Protein AF-A0A9D4AQK1-F1 (afdb_monomer_lite)

pLDDT: mean 90.65, std 15.14, range [43.25, 98.69]

Foldseek 3Di:
DDPPPDPDDDDDQDFPDDDQFPVVDDPVSVVVRVVVVVVVVVVVCVVVVHPDDDDDDQGDVVSPDDDD

Structure (mmCIF, N/CA/C/O backbone):
data_AF-A0A9D4AQK1-F1
#
_entry.id   AF-A0A9D4AQK1-F1
#
loo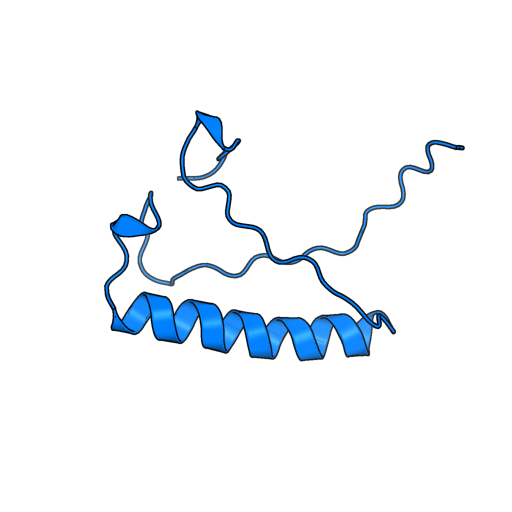p_
_atom_site.group_PDB
_atom_site.id
_atom_site.type_symbol
_atom_site.label_atom_id
_atom_site.label_alt_id
_atom_site.label_comp_id
_atom_site.label_asym_id
_atom_site.label_entity_id
_atom_site.label_seq_id
_atom_site.pdbx_PDB_ins_code
_atom_site.Cartn_x
_atom_site.Cartn_y
_at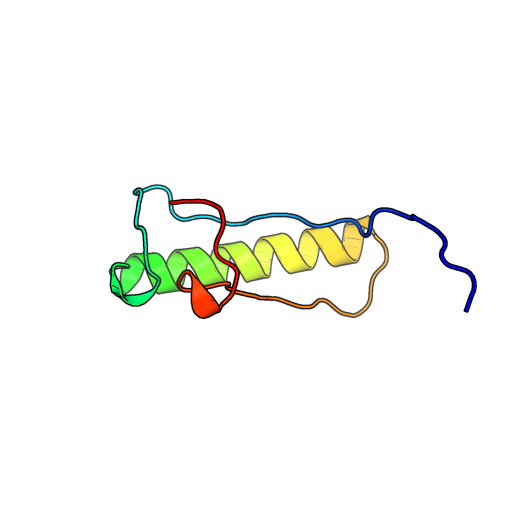om_site.Cartn_z
_atom_site.occupancy
_atom_site.B_iso_or_equiv
_atom_site.auth_seq_id
_atom_site.auth_comp_id
_atom_site.auth_asym_id
_atom_site.auth_atom_id
_atom_site.pdbx_PDB_model_num
ATOM 1 N N . MET A 1 1 ? 4.371 12.654 -26.522 1.00 45.06 1 MET A N 1
ATOM 2 C CA . MET A 1 1 ? 3.997 11.641 -25.519 1.00 45.06 1 MET A CA 1
ATOM 3 C C . MET A 1 1 ? 2.792 10.903 -26.071 1.00 45.06 1 MET A C 1
ATOM 5 O O . MET A 1 1 ? 1.701 11.456 -25.974 1.00 45.06 1 MET A O 1
ATOM 9 N N . PRO A 1 2 ? 2.962 9.777 -26.786 1.00 43.25 2 PRO A N 1
ATOM 10 C CA . PRO A 1 2 ? 1.800 9.031 -27.228 1.00 43.25 2 PRO A CA 1
ATOM 11 C C . PRO A 1 2 ? 1.112 8.448 -25.996 1.00 4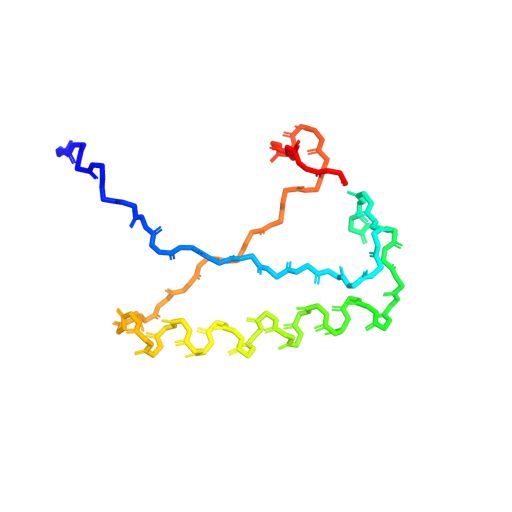3.25 2 PRO A C 1
ATOM 13 O O . PRO A 1 2 ? 1.752 7.952 -25.069 1.00 43.25 2 PRO A O 1
ATOM 16 N N . ILE A 1 3 ? -0.201 8.622 -25.990 1.00 4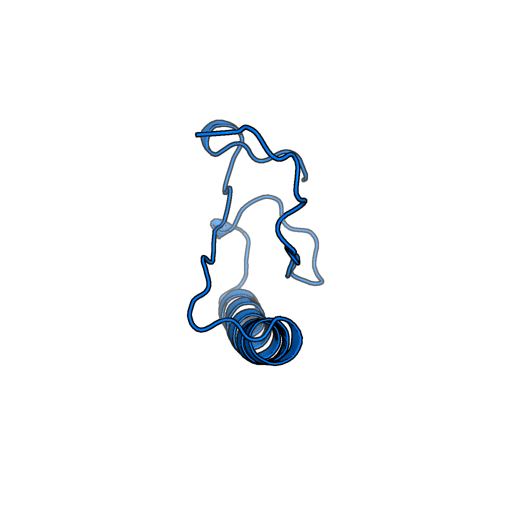9.66 3 ILE A N 1
ATOM 17 C CA . ILE A 1 3 ? -1.141 8.177 -24.977 1.00 49.66 3 ILE A CA 1
ATOM 18 C C . ILE A 1 3 ? -1.376 6.678 -25.184 1.00 49.66 3 ILE A C 1
ATOM 20 O O . ILE A 1 3 ? -2.445 6.239 -25.588 1.00 49.66 3 ILE A O 1
ATOM 24 N N . ASP A 1 4 ? -0.335 5.874 -24.986 1.00 48.09 4 ASP A N 1
ATOM 25 C CA . ASP A 1 4 ? -0.510 4.431 -25.002 1.00 48.09 4 ASP A CA 1
ATOM 26 C C . ASP A 1 4 ? -1.150 4.024 -23.676 1.00 48.09 4 ASP A C 1
ATOM 28 O O . ASP A 1 4 ? -0.540 4.033 -22.609 1.00 48.09 4 ASP A O 1
ATOM 32 N N . LEU A 1 5 ? -2.441 3.720 -23.796 1.00 46.16 5 LEU A N 1
ATOM 33 C CA . LEU A 1 5 ? -3.375 3.101 -22.863 1.00 46.16 5 LEU A CA 1
ATOM 34 C C . LEU A 1 5 ? -2.890 1.697 -22.431 1.00 46.16 5 LEU A C 1
ATOM 36 O O . LEU A 1 5 ? -3.610 0.706 -22.542 1.00 46.16 5 LEU A O 1
ATOM 40 N N . ILE A 1 6 ? -1.641 1.591 -21.986 1.00 48.12 6 ILE A N 1
ATOM 41 C CA . ILE A 1 6 ? -1.047 0.383 -21.425 1.00 48.12 6 ILE A CA 1
ATOM 42 C C . ILE A 1 6 ? -1.423 0.419 -19.953 1.00 48.12 6 ILE A C 1
ATOM 44 O O . ILE A 1 6 ? -0.928 1.257 -19.207 1.00 48.12 6 ILE A O 1
ATOM 48 N N . ARG A 1 7 ? -2.360 -0.439 -19.540 1.00 59.00 7 ARG A N 1
ATOM 49 C CA . ARG A 1 7 ? -2.661 -0.644 -18.120 1.00 59.00 7 ARG A CA 1
ATOM 50 C C . ARG A 1 7 ? -1.344 -0.893 -17.387 1.00 59.00 7 ARG A C 1
ATOM 52 O O . ARG A 1 7 ? -0.733 -1.942 -17.590 1.00 59.00 7 ARG A O 1
ATOM 59 N N . SER A 1 8 ? -0.918 0.059 -16.566 1.00 66.50 8 SER A N 1
ATOM 60 C CA . SER A 1 8 ? 0.127 -0.193 -15.585 1.00 66.50 8 SER A CA 1
ATOM 61 C C . SER A 1 8 ? -0.358 -1.333 -14.687 1.00 66.50 8 SER A C 1
ATOM 63 O O . SER A 1 8 ? -1.525 -1.335 -14.284 1.00 66.50 8 SER A O 1
ATOM 65 N N . PRO A 1 9 ? 0.459 -2.368 -14.453 1.00 79.88 9 PRO A N 1
ATOM 66 C CA . PRO A 1 9 ? 0.077 -3.431 -13.546 1.00 79.88 9 PRO A CA 1
ATOM 67 C C . PRO A 1 9 ? 0.041 -2.885 -12.117 1.00 79.88 9 PRO A C 1
ATOM 69 O O . PRO A 1 9 ? 1.082 -2.575 -11.546 1.00 79.88 9 PRO A O 1
ATOM 72 N N . ASP A 1 10 ? -1.159 -2.807 -11.547 1.00 90.75 10 ASP A N 1
ATOM 73 C CA . ASP A 1 10 ? -1.394 -2.348 -10.180 1.00 90.75 10 ASP A CA 1
ATOM 74 C C . ASP A 1 10 ? -2.087 -3.439 -9.358 1.00 90.75 10 ASP A C 1
ATOM 76 O O . ASP A 1 10 ? -2.858 -4.257 -9.872 1.00 90.75 10 ASP A O 1
ATOM 80 N N . VAL A 1 11 ? -1.819 -3.443 -8.055 1.00 95.69 11 VAL A N 1
ATOM 81 C CA . VAL A 1 11 ? -2.436 -4.346 -7.078 1.00 95.69 11 VAL A CA 1
ATOM 82 C C . VAL A 1 11 ? -2.955 -3.545 -5.889 1.00 95.69 11 VAL A C 1
ATOM 84 O O . VAL A 1 11 ? -2.450 -2.464 -5.592 1.00 95.69 11 VAL A O 1
ATOM 87 N N . LEU A 1 12 ? -3.950 -4.089 -5.186 1.00 96.94 12 LEU A N 1
ATOM 88 C CA . LEU A 1 12 ? -4.487 -3.505 -3.958 1.00 96.94 12 LEU A CA 1
ATOM 89 C C . LEU A 1 12 ? -4.172 -4.410 -2.767 1.00 96.94 12 LEU A C 1
ATOM 91 O O . LEU A 1 12 ? -4.326 -5.629 -2.846 1.00 96.94 12 LEU A O 1
ATOM 95 N N . VAL A 1 13 ? -3.779 -3.797 -1.654 1.00 97.38 13 VAL A N 1
ATOM 96 C CA . VAL A 1 13 ? -3.677 -4.441 -0.342 1.00 97.38 13 VAL A CA 1
ATOM 97 C C . VAL A 1 13 ? -4.695 -3.761 0.565 1.00 97.38 13 VAL A C 1
ATOM 99 O O . VAL A 1 13 ? -4.749 -2.534 0.618 1.00 97.38 13 VAL A O 1
ATOM 102 N N . CYS A 1 14 ? -5.528 -4.543 1.248 1.00 96.94 14 CYS A N 1
ATOM 103 C CA . CYS A 1 14 ? -6.584 -4.023 2.112 1.00 96.94 14 CYS A CA 1
ATOM 104 C C . CYS A 1 14 ? -6.647 -4.803 3.434 1.00 96.94 14 CYS A C 1
ATOM 106 O O . CYS A 1 14 ? -6.311 -5.991 3.457 1.00 96.94 14 CYS A O 1
ATOM 108 N N . PRO A 1 15 ? -7.053 -4.150 4.538 1.00 97.38 15 PRO A N 1
ATOM 109 C CA . PRO A 1 15 ? -7.287 -4.832 5.804 1.00 97.38 15 PRO A CA 1
ATOM 110 C C . PRO A 1 15 ? -8.458 -5.816 5.677 1.00 97.38 15 PRO A C 1
ATOM 112 O O . PRO A 1 15 ? -9.409 -5.581 4.934 1.00 97.38 15 PRO A O 1
ATOM 115 N N . LEU A 1 16 ? -8.426 -6.901 6.454 1.00 97.50 16 LEU A N 1
ATOM 116 C CA . LEU A 1 16 ? -9.526 -7.876 6.484 1.00 97.50 16 LEU A CA 1
ATOM 117 C C . LEU A 1 16 ? -10.799 -7.305 7.118 1.00 97.50 16 LEU A C 1
ATOM 119 O O . LEU A 1 16 ? -11.910 -7.627 6.698 1.00 97.50 16 LEU A O 1
ATOM 123 N N . ARG A 1 17 ? -10.643 -6.480 8.158 1.00 97.69 17 ARG A N 1
ATOM 124 C CA . ARG A 1 17 ? -11.763 -5.779 8.782 1.00 97.69 17 ARG A CA 1
ATOM 125 C C . ARG A 1 17 ? -12.133 -4.573 7.911 1.00 97.69 17 ARG A C 1
ATOM 127 O O . ARG A 1 17 ? -11.259 -3.736 7.689 1.00 97.69 17 ARG A O 1
ATOM 134 N N . PRO A 1 18 ? -13.401 -4.427 7.487 1.00 96.06 18 PRO A N 1
ATOM 135 C CA . PRO A 1 18 ? -13.833 -3.248 6.747 1.00 96.06 18 PRO A CA 1
ATOM 136 C C . PRO A 1 18 ? -13.675 -1.986 7.600 1.00 96.06 18 PRO A C 1
ATOM 138 O O . PRO A 1 18 ? -14.216 -1.905 8.708 1.00 96.06 18 PRO A O 1
ATOM 141 N N . VAL A 1 19 ? -12.921 -1.019 7.085 1.00 96.62 19 VAL A N 1
ATOM 142 C CA . VAL A 1 19 ? -12.726 0.313 7.665 1.00 96.62 19 VAL A CA 1
ATOM 143 C C . VAL A 1 19 ? -12.704 1.347 6.550 1.00 96.62 19 VAL A C 1
ATOM 145 O O . VAL A 1 19 ? -12.092 1.114 5.512 1.00 96.62 19 VAL A O 1
ATOM 148 N N . GLU A 1 20 ? -13.344 2.494 6.777 1.00 96.62 20 GLU A N 1
ATOM 149 C CA . GLU A 1 20 ? -13.471 3.526 5.743 1.00 96.62 20 GLU A CA 1
ATOM 150 C C . GLU A 1 20 ? -12.207 4.391 5.652 1.00 96.62 20 GLU A C 1
ATOM 152 O O . GLU A 1 20 ? -11.827 4.809 4.559 1.00 96.62 20 GLU A O 1
ATOM 157 N N . ARG A 1 21 ? -11.550 4.673 6.787 1.00 97.69 21 ARG A N 1
ATOM 158 C CA . ARG A 1 21 ? -10.403 5.589 6.854 1.00 97.69 21 ARG A CA 1
ATOM 159 C C . ARG A 1 21 ? -9.183 4.940 7.485 1.00 97.69 21 ARG A C 1
ATOM 161 O O . ARG A 1 21 ? -9.291 4.116 8.390 1.00 97.69 21 ARG A O 1
ATOM 168 N N . PHE A 1 22 ? -8.001 5.408 7.093 1.00 97.50 22 PHE A N 1
ATOM 169 C CA . PHE A 1 22 ? -6.733 4.952 7.668 1.00 97.50 22 PHE A CA 1
ATOM 170 C C 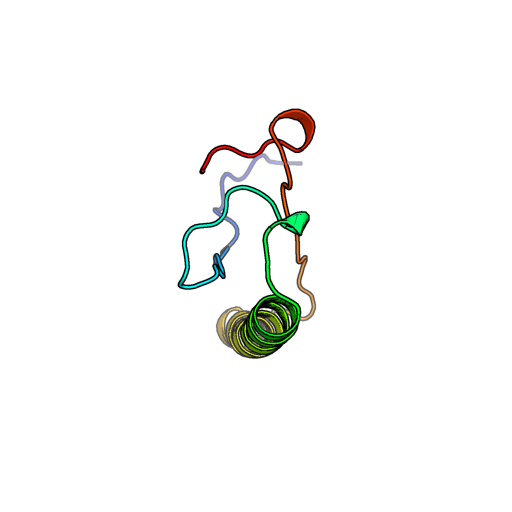. PHE A 1 22 ? -6.685 5.141 9.193 1.00 97.50 22 PHE A C 1
ATOM 172 O O . PHE A 1 22 ? -6.179 4.290 9.919 1.00 97.50 22 PHE A O 1
ATOM 179 N N . ARG A 1 23 ? -7.280 6.230 9.697 1.00 97.75 23 ARG A N 1
ATOM 180 C CA . ARG A 1 23 ? -7.377 6.519 11.139 1.00 97.75 23 ARG A CA 1
ATOM 181 C C . ARG A 1 23 ? -8.235 5.519 11.930 1.00 97.75 23 ARG A C 1
ATOM 183 O O . ARG A 1 23 ? -8.169 5.528 13.154 1.00 97.75 23 ARG A O 1
ATOM 190 N N . ASP A 1 24 ? -9.060 4.721 11.252 1.00 97.94 24 ASP A N 1
ATOM 191 C CA . ASP A 1 24 ? -9.964 3.752 11.881 1.00 97.94 24 ASP A CA 1
ATOM 192 C C . ASP A 1 24 ? -9.294 2.371 12.049 1.00 97.94 24 ASP A C 1
ATOM 194 O O . ASP A 1 24 ? -9.886 1.448 12.625 1.00 97.94 24 ASP A O 1
ATOM 198 N N . LEU A 1 25 ? -8.065 2.215 11.540 1.00 98.31 25 LEU A N 1
ATOM 199 C CA . LEU A 1 25 ? -7.226 1.043 11.756 1.00 98.31 25 LEU A CA 1
ATOM 200 C C . LEU A 1 25 ? -6.700 1.013 13.189 1.00 98.31 25 LEU A C 1
ATOM 202 O O . LEU A 1 25 ? -6.293 2.025 13.763 1.00 98.31 25 LEU A O 1
ATOM 206 N N . ARG A 1 26 ? -6.648 -0.189 13.753 1.00 98.62 26 ARG A N 1
ATOM 207 C CA . ARG A 1 26 ? -5.940 -0.451 15.003 1.00 98.62 26 ARG A CA 1
ATOM 208 C C . ARG A 1 26 ? -4.429 -0.491 14.742 1.00 98.62 26 ARG A C 1
ATOM 210 O O . ARG A 1 26 ? -4.024 -0.831 13.628 1.00 98.62 26 ARG A O 1
ATOM 217 N N . PRO A 1 27 ? -3.576 -0.202 15.741 1.00 98.44 27 PRO A N 1
ATOM 218 C CA . PRO A 1 27 ? -2.123 -0.223 15.560 1.00 98.44 27 PRO A CA 1
ATOM 219 C C . PRO A 1 27 ? -1.594 -1.531 14.956 1.00 98.44 27 PRO A C 1
ATOM 221 O O . PRO A 1 27 ? -0.753 -1.501 14.061 1.00 98.44 27 PRO A O 1
ATOM 224 N N . GLU A 1 28 ? -2.125 -2.676 15.388 1.00 98.50 28 GLU A N 1
ATOM 225 C CA . GLU A 1 28 ? -1.767 -3.989 14.850 1.00 98.50 28 GLU A CA 1
ATOM 226 C C . GLU A 1 28 ? -2.160 -4.166 13.374 1.00 98.50 28 GLU A C 1
ATOM 228 O O . GLU A 1 28 ? -1.432 -4.808 12.622 1.00 98.50 28 GLU A O 1
ATOM 233 N N . GLU A 1 29 ? -3.259 -3.551 12.932 1.00 98.56 29 GLU A N 1
ATOM 234 C CA . GLU A 1 29 ? -3.713 -3.605 11.538 1.00 98.56 29 GLU A CA 1
ATOM 235 C C . GLU A 1 29 ? -2.866 -2.699 10.641 1.00 98.56 29 GLU A C 1
ATOM 237 O O . GLU A 1 29 ? -2.618 -3.045 9.492 1.00 98.56 29 GLU A O 1
ATOM 242 N N . VAL A 1 30 ? -2.373 -1.566 11.156 1.00 98.38 30 VAL A N 1
ATOM 243 C CA . VAL A 1 30 ? -1.417 -0.718 10.423 1.00 98.38 30 VAL A CA 1
ATOM 244 C C . VAL A 1 30 ? -0.117 -1.481 10.168 1.00 98.38 30 VAL A C 1
ATOM 246 O O . VAL A 1 30 ? 0.405 -1.454 9.053 1.00 98.38 30 VAL A O 1
ATOM 249 N N . ILE A 1 31 ? 0.398 -2.178 11.186 1.00 98.50 31 ILE A N 1
ATOM 250 C CA . ILE A 1 31 ? 1.614 -2.991 11.065 1.00 98.50 31 ILE A CA 1
ATOM 251 C C . ILE A 1 31 ? 1.409 -4.084 10.011 1.00 98.50 31 ILE A C 1
ATOM 253 O O . ILE A 1 31 ? 2.206 -4.185 9.078 1.00 98.50 31 ILE A O 1
ATOM 257 N N . ASP A 1 32 ? 0.326 -4.852 10.130 1.00 98.56 32 ASP A N 1
ATOM 258 C CA . ASP A 1 32 ? 0.000 -5.947 9.212 1.00 98.56 32 ASP A CA 1
ATOM 259 C C . ASP A 1 32 ? -0.196 -5.462 7.763 1.00 98.56 32 ASP A C 1
ATOM 261 O O . ASP A 1 32 ? 0.367 -6.037 6.825 1.00 98.56 32 ASP A O 1
ATOM 265 N N . LEU A 1 33 ? -0.904 -4.342 7.573 1.00 98.44 33 LEU A N 1
ATOM 266 C CA . LEU A 1 33 ? -1.153 -3.748 6.259 1.00 98.44 33 LEU A CA 1
ATOM 267 C C . LEU A 1 33 ? 0.156 -3.387 5.542 1.00 98.44 33 LEU A C 1
ATOM 269 O O . LEU A 1 33 ? 0.338 -3.720 4.366 1.00 98.44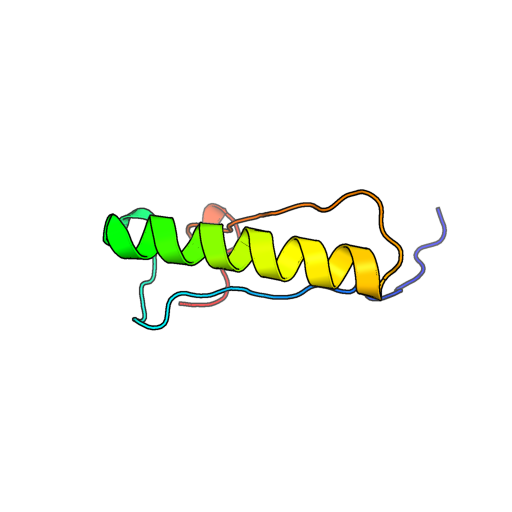 33 LEU A O 1
ATOM 273 N N . PHE A 1 34 ? 1.092 -2.731 6.234 1.00 98.25 34 PHE A N 1
ATOM 274 C CA . PHE A 1 34 ? 2.357 -2.314 5.621 1.00 98.25 34 PHE A CA 1
ATOM 275 C C . PHE A 1 34 ? 3.376 -3.450 5.492 1.00 98.25 34 PHE A C 1
ATOM 277 O O . PHE A 1 34 ? 4.123 -3.468 4.512 1.00 98.25 34 PHE A O 1
ATOM 284 N N . GLN A 1 35 ? 3.382 -4.431 6.400 1.00 98.69 35 GLN A N 1
ATOM 285 C CA . GLN A 1 35 ? 4.174 -5.655 6.226 1.00 98.69 35 GLN A CA 1
ATOM 286 C C . GLN A 1 35 ? 3.717 -6.437 4.991 1.00 98.69 35 GLN A C 1
ATOM 288 O O . GLN A 1 35 ? 4.538 -6.835 4.160 1.00 98.69 35 GLN A O 1
ATOM 293 N N . THR A 1 36 ? 2.403 -6.582 4.817 1.00 98.62 36 THR A N 1
ATOM 294 C CA . THR A 1 36 ? 1.817 -7.212 3.630 1.00 98.62 36 THR A CA 1
ATOM 295 C C . THR A 1 36 ? 2.140 -6.413 2.369 1.00 98.62 36 THR A C 1
ATOM 297 O O . THR A 1 36 ? 2.562 -6.990 1.369 1.00 98.62 36 THR A O 1
ATOM 300 N N . THR A 1 37 ? 2.039 -5.081 2.420 1.00 98.19 37 THR A N 1
ATOM 301 C CA . THR A 1 37 ? 2.401 -4.201 1.295 1.00 98.19 37 THR A CA 1
ATOM 302 C C . THR A 1 37 ? 3.865 -4.371 0.882 1.00 98.19 37 THR A C 1
ATOM 304 O O . THR A 1 37 ? 4.148 -4.478 -0.310 1.00 98.19 37 THR A O 1
ATOM 307 N N . GLN A 1 38 ? 4.798 -4.472 1.834 1.00 98.31 38 GLN A N 1
ATOM 308 C CA . GLN A 1 38 ? 6.211 -4.729 1.537 1.00 98.31 38 GLN A CA 1
ATOM 309 C C . GLN A 1 38 ? 6.419 -6.096 0.864 1.00 98.31 38 GLN A C 1
ATOM 311 O O . GLN A 1 38 ? 7.153 -6.197 -0.120 1.00 98.31 38 GLN A O 1
ATOM 316 N N . MET A 1 39 ? 5.758 -7.149 1.360 1.00 98.38 39 MET A N 1
ATOM 317 C CA . MET A 1 39 ? 5.835 -8.488 0.767 1.00 98.38 39 MET A CA 1
ATOM 318 C C . MET A 1 39 ? 5.299 -8.502 -0.668 1.00 98.38 39 MET A C 1
ATOM 320 O O . MET A 1 39 ? 5.959 -9.021 -1.570 1.00 98.38 39 MET A O 1
ATOM 324 N N . VAL A 1 40 ? 4.125 -7.906 -0.884 1.00 97.75 40 VAL A N 1
ATOM 325 C CA . VAL A 1 40 ? 3.500 -7.797 -2.205 1.00 97.75 40 VAL A CA 1
ATOM 326 C C . VAL A 1 40 ? 4.373 -6.973 -3.147 1.00 97.75 40 VAL A C 1
ATOM 328 O O . VAL A 1 40 ? 4.584 -7.394 -4.281 1.00 97.75 40 VAL A O 1
ATOM 331 N N . GLY A 1 41 ? 4.947 -5.862 -2.677 1.00 96.44 41 GLY A N 1
ATOM 332 C CA . GLY A 1 41 ? 5.845 -5.023 -3.468 1.00 96.44 41 GLY A CA 1
ATOM 333 C C . GLY A 1 41 ? 7.037 -5.803 -4.028 1.00 96.44 41 GLY A C 1
ATOM 334 O O . GLY A 1 41 ? 7.259 -5.803 -5.237 1.00 96.44 41 GLY A O 1
ATOM 335 N N . ASN A 1 42 ? 7.722 -6.582 -3.185 1.00 96.56 42 ASN A N 1
ATOM 336 C CA . ASN A 1 42 ? 8.835 -7.435 -3.623 1.00 96.56 42 ASN A CA 1
ATOM 337 C C . ASN A 1 42 ? 8.417 -8.447 -4.708 1.00 96.56 42 ASN A C 1
ATOM 339 O O . ASN A 1 42 ? 9.177 -8.734 -5.637 1.00 96.56 42 ASN A O 1
ATOM 343 N N . VAL A 1 43 ? 7.212 -9.015 -4.591 1.00 96.81 43 VAL A N 1
ATOM 344 C CA . VAL A 1 43 ? 6.675 -9.961 -5.580 1.00 96.81 43 VAL A CA 1
ATOM 345 C C . VAL A 1 43 ? 6.343 -9.251 -6.891 1.00 96.81 43 VAL A C 1
ATOM 347 O O . VAL A 1 43 ? 6.704 -9.757 -7.952 1.00 96.81 43 VAL A O 1
ATOM 350 N N . VAL A 1 44 ? 5.694 -8.086 -6.826 1.00 94.69 44 VAL A N 1
ATOM 351 C CA . VAL A 1 44 ? 5.310 -7.273 -7.990 1.00 94.69 44 VAL A CA 1
ATOM 352 C C . VAL A 1 44 ? 6.550 -6.810 -8.755 1.00 94.69 44 VAL A C 1
ATOM 354 O O . VAL A 1 44 ? 6.625 -7.051 -9.958 1.00 94.69 44 VAL A O 1
ATOM 357 N N . GLU A 1 45 ? 7.558 -6.239 -8.087 1.00 94.44 45 GLU A N 1
ATOM 358 C CA . GLU A 1 45 ? 8.809 -5.827 -8.748 1.00 94.44 45 GLU A CA 1
ATOM 359 C C . GLU A 1 45 ? 9.478 -6.997 -9.460 1.00 94.44 45 GLU A C 1
ATOM 361 O O . GLU A 1 45 ? 9.818 -6.897 -10.639 1.00 94.44 45 GLU A O 1
ATOM 366 N N . LYS A 1 46 ? 9.608 -8.143 -8.783 1.00 94.50 46 LYS A N 1
ATOM 367 C CA . LYS A 1 46 ? 10.210 -9.334 -9.384 1.00 94.50 46 LYS A CA 1
ATOM 368 C C . LYS A 1 46 ? 9.403 -9.843 -10.579 1.00 94.50 46 LYS A C 1
ATOM 370 O O . LYS A 1 46 ? 9.992 -10.218 -11.590 1.00 94.50 46 LYS A O 1
ATOM 375 N N . HIS A 1 47 ? 8.076 -9.879 -10.463 1.00 93.88 47 HIS A N 1
ATOM 376 C CA . HIS A 1 47 ? 7.195 -10.402 -11.505 1.00 93.88 47 HIS A CA 1
ATOM 377 C C . HIS A 1 47 ? 7.199 -9.526 -12.761 1.00 93.88 47 HIS A C 1
ATOM 379 O O . HIS A 1 47 ? 7.257 -10.052 -13.868 1.00 93.88 47 HIS A O 1
ATOM 385 N N . PHE A 1 48 ? 7.191 -8.203 -12.589 1.00 89.94 48 PHE A N 1
ATOM 386 C CA . PHE A 1 48 ? 7.184 -7.243 -13.695 1.00 89.94 48 PHE A CA 1
ATOM 387 C C . PHE A 1 48 ? 8.580 -6.743 -14.087 1.00 89.94 48 PHE A C 1
ATOM 389 O O . PHE A 1 48 ? 8.691 -5.842 -14.914 1.00 89.94 48 PHE A O 1
ATOM 396 N N . CYS A 1 49 ? 9.643 -7.321 -13.514 1.00 92.88 49 CYS A N 1
ATOM 397 C CA . CYS A 1 49 ? 11.030 -6.882 -13.709 1.00 92.88 49 CYS A CA 1
ATOM 398 C C . CYS A 1 49 ? 11.222 -5.371 -13.455 1.00 92.88 49 CYS A C 1
ATOM 400 O O . CYS A 1 49 ? 11.998 -4.709 -14.144 1.00 92.88 49 CYS A O 1
ATOM 402 N N . GLY A 1 50 ? 10.487 -4.828 -12.481 1.00 89.69 50 GLY A N 1
ATOM 403 C CA . GLY A 1 50 ? 10.566 -3.436 -12.056 1.00 89.69 50 GLY A CA 1
ATOM 404 C C . GLY A 1 50 ? 11.715 -3.192 -11.078 1.00 89.69 50 GLY A C 1
ATOM 405 O O . GLY A 1 50 ? 12.198 -4.108 -10.417 1.00 89.69 50 GLY A O 1
ATOM 406 N N . THR A 1 51 ? 12.142 -1.935 -10.981 1.00 93.19 51 THR A N 1
ATOM 407 C CA . THR A 1 51 ? 13.176 -1.474 -10.033 1.00 93.19 51 THR A CA 1
ATOM 408 C C . THR A 1 51 ? 12.645 -0.446 -9.037 1.00 93.19 51 THR A C 1
ATOM 410 O O . THR A 1 51 ? 13.417 0.147 -8.280 1.00 93.19 51 THR A O 1
ATOM 413 N N . SER A 1 52 ? 11.366 -0.094 -9.149 1.00 93.19 52 SER A N 1
ATOM 414 C CA . SER A 1 52 ? 10.721 0.924 -8.331 1.00 93.19 52 SER A CA 1
ATOM 415 C C . SER A 1 52 ? 9.221 0.672 -8.268 1.00 93.19 52 SER A C 1
ATOM 417 O O . SER A 1 52 ? 8.618 0.208 -9.238 1.00 93.19 52 SER A O 1
ATOM 419 N N . LEU A 1 53 ? 8.614 1.076 -7.154 1.00 93.88 53 LEU A N 1
ATOM 420 C CA . LEU A 1 53 ? 7.173 1.065 -6.933 1.00 93.88 53 LEU A CA 1
ATOM 421 C C . LEU A 1 53 ? 6.706 2.401 -6.368 1.00 93.88 53 LEU A C 1
ATOM 423 O O . LEU A 1 53 ? 7.440 3.087 -5.659 1.00 93.88 53 LEU A O 1
ATOM 427 N N . THR A 1 54 ? 5.445 2.732 -6.635 1.00 95.56 54 THR A N 1
ATOM 428 C CA . THR A 1 54 ? 4.725 3.789 -5.920 1.00 95.56 54 THR A CA 1
ATOM 429 C C . THR A 1 54 ? 3.667 3.142 -5.042 1.00 95.56 54 THR A C 1
ATOM 431 O O . THR A 1 54 ? 2.825 2.398 -5.534 1.00 95.56 54 THR A O 1
ATOM 434 N N . ILE A 1 55 ? 3.692 3.440 -3.744 1.00 96.38 55 ILE A N 1
ATOM 435 C CA . ILE A 1 55 ? 2.643 3.043 -2.801 1.00 96.38 55 ILE A CA 1
ATOM 436 C C . ILE A 1 55 ? 1.814 4.292 -2.512 1.00 96.38 55 ILE A C 1
ATOM 438 O O . ILE A 1 55 ? 2.366 5.320 -2.122 1.00 96.38 55 ILE A O 1
ATOM 442 N N . SER A 1 56 ? 0.500 4.217 -2.712 1.00 96.06 56 SER A N 1
ATOM 443 C CA . SER A 1 56 ? -0.418 5.330 -2.457 1.00 96.06 56 SER A CA 1
ATOM 444 C C . SER A 1 56 ? -1.644 4.868 -1.672 1.00 96.06 56 SER A C 1
ATOM 446 O O . SER A 1 56 ? -2.105 3.739 -1.826 1.00 96.06 56 SER A O 1
ATOM 448 N N . ILE A 1 57 ? -2.161 5.751 -0.816 1.00 96.38 57 ILE A N 1
ATOM 449 C CA . ILE A 1 57 ? -3.411 5.562 -0.073 1.00 96.38 57 ILE A CA 1
ATOM 450 C C . ILE A 1 57 ? -4.282 6.786 -0.345 1.00 96.38 57 ILE A C 1
ATOM 452 O O . ILE A 1 57 ? -3.865 7.915 -0.095 1.00 96.38 57 ILE A O 1
ATOM 456 N N . GLN A 1 58 ? -5.493 6.558 -0.846 1.00 97.50 58 GLN A N 1
ATOM 457 C CA . GLN A 1 58 ? -6.501 7.599 -1.044 1.00 97.50 58 GLN A CA 1
ATOM 458 C C . GLN A 1 58 ? -7.418 7.609 0.183 1.00 97.50 58 GLN A C 1
ATOM 460 O O . GLN A 1 58 ? -8.420 6.904 0.219 1.00 97.50 58 GLN A O 1
ATOM 465 N N . ASP A 1 59 ? -7.020 8.345 1.224 1.00 97.69 59 ASP A N 1
ATOM 466 C CA . ASP A 1 59 ? -7.744 8.406 2.501 1.00 97.69 59 ASP A CA 1
ATOM 467 C C . ASP A 1 59 ? -8.754 9.568 2.524 1.00 97.69 59 ASP A C 1
ATOM 469 O O . ASP A 1 59 ? -8.444 10.695 2.918 1.00 97.69 59 ASP A O 1
ATOM 473 N N . GLY A 1 60 ? -9.992 9.281 2.125 1.00 97.50 60 GLY A N 1
ATOM 474 C CA . GLY A 1 60 ? -11.123 10.206 2.108 1.00 97.50 60 GLY A CA 1
ATOM 475 C C . GLY A 1 60 ? -11.533 10.699 0.709 1.00 97.50 60 GLY A C 1
ATOM 476 O O . GLY A 1 60 ? -10.767 10.581 -0.249 1.00 97.50 60 GLY A O 1
ATOM 477 N N . PRO A 1 61 ? -12.735 11.299 0.577 1.00 96.31 61 PRO A N 1
ATOM 478 C CA . PRO A 1 61 ? -13.288 11.711 -0.720 1.00 96.31 61 PRO A CA 1
ATOM 479 C C . PRO A 1 61 ? -12.405 12.698 -1.491 1.00 96.31 61 PRO A C 1
ATOM 481 O O . PRO A 1 61 ? -12.183 12.524 -2.684 1.00 96.31 61 PRO A O 1
ATOM 484 N N . GLU A 1 62 ? -11.840 13.690 -0.798 1.00 97.62 62 GLU A N 1
ATOM 485 C CA . GLU A 1 62 ? -10.967 14.710 -1.403 1.00 97.62 62 GLU A CA 1
ATOM 486 C C . GLU A 1 62 ? -9.627 14.138 -1.891 1.00 97.62 62 GLU A C 1
ATOM 488 O O . GLU A 1 62 ? -8.969 14.728 -2.743 1.00 97.62 62 GLU A O 1
ATOM 493 N N . ALA A 1 63 ? -9.225 12.971 -1.375 1.00 96.69 63 ALA A N 1
ATOM 494 C CA . ALA A 1 63 ? -8.060 12.233 -1.853 1.00 96.69 63 ALA A CA 1
ATOM 495 C C . ALA A 1 63 ? -8.385 11.320 -3.054 1.00 96.69 63 ALA A C 1
ATOM 497 O O . ALA A 1 63 ? -7.494 10.628 -3.539 1.00 96.69 63 ALA A O 1
ATOM 498 N N . GLY A 1 64 ? -9.640 11.303 -3.525 1.00 96.94 64 GLY A N 1
ATOM 499 C CA . GLY A 1 64 ? -10.099 10.471 -4.640 1.00 96.94 64 GLY A CA 1
ATOM 500 C C . GLY A 1 64 ? -10.667 9.105 -4.243 1.00 96.94 64 GLY A C 1
ATOM 501 O O . GLY A 1 64 ? -10.944 8.296 -5.126 1.00 96.94 64 GLY A O 1
ATOM 502 N N . GLN A 1 65 ? -10.879 8.828 -2.949 1.00 97.06 65 GLN A N 1
ATOM 503 C CA . GLN A 1 65 ? -11.366 7.523 -2.485 1.00 97.06 65 GLN A CA 1
ATOM 504 C C . GLN A 1 65 ? -12.717 7.147 -3.120 1.00 97.06 65 GLN A C 1
ATOM 506 O O . GLN A 1 65 ? -13.716 7.846 -2.950 1.00 97.06 65 GLN A O 1
ATOM 511 N N . THR A 1 66 ? -12.761 6.004 -3.810 1.00 95.25 66 THR A N 1
ATOM 512 C CA . THR A 1 66 ? -13.960 5.512 -4.518 1.00 95.25 66 THR A CA 1
ATOM 513 C C . THR A 1 66 ? -14.656 4.333 -3.832 1.00 95.25 66 THR A C 1
ATOM 515 O O . THR A 1 66 ? -15.837 4.100 -4.085 1.00 95.25 66 THR A O 1
ATOM 518 N N . VAL A 1 67 ? -13.953 3.603 -2.958 1.00 93.00 67 VAL A N 1
ATOM 519 C CA . VAL A 1 67 ? -14.447 2.409 -2.247 1.00 93.00 67 VAL A CA 1
ATOM 520 C C . VAL A 1 67 ? -14.443 2.667 -0.739 1.00 93.00 67 VAL A C 1
ATOM 522 O O . VAL A 1 67 ? -13.508 3.286 -0.227 1.00 93.00 67 VAL A O 1
ATOM 525 N N . LYS A 1 68 ? -15.496 2.204 -0.057 1.00 83.50 68 LYS A N 1
ATOM 526 C CA . LYS A 1 68 ? -15.727 2.360 1.384 1.00 83.50 68 LYS A CA 1
ATOM 527 C C . LYS A 1 68 ? -15.677 1.024 2.104 1.00 83.50 68 LYS A C 1
ATOM 529 O O . LYS A 1 68 ? -16.191 0.047 1.512 1.00 83.50 68 LYS A O 1
#

Secondary structure (DSSP, 8-state):
---------------SS--SSGGGS-HHHHHHHHHHHHHHHHHHHHHHT-S--------SGGGT----

InterPro domains:
  IPR011146 HIT-like domain [PF01230] (11-68)
  IPR036265 HIT-like superfamily [G3DSA:3.30.428.10] (2-68)
  IPR036265 HIT-like superfamily [SSF54197] (11-67)
  IPR052677 Dinucleoside polyphosphate hydrolase [PTHR46981] (9-68)

Sequence (68 aa):
MPIDLIRSPDVLVCPLRPVERFRDLRPEEVIDLFQTTQMVGNVVEKHFCGTSLTISIQDGPEAGQTVK

Radius of gyration: 14.33 Å; chains: 1; bounding box: 29×25×43 Å

Organism: NCBI:txid74926